Protein AF-A0A932Q1D2-F1 (afdb_monomer)

Foldseek 3Di:
DDDDDDQDDQCVVVPPVSVPDRPVQDDDPRGD

pLDDT: mean 93.54, std 3.82, range [78.94, 96.88]

Radius of gyration: 11.42 Å; Cα contacts (8 Å, |Δi|>4): 16; chains: 1; bounding box: 20×22×33 Å

Solvent-accessible surface area (backbone atoms only — not comparable to full-atom values): 2326 Å² total; per-residue (Å²): 140,87,88,85,82,91,80,77,78,82,41,72,90,52,58,74,64,33,77,89,39,59,66,81,60,50,68,56,97,88,39,84

Secondary structure (DSSP, 8-state):
-----------GGGTTTTTTS-GGGS-BTTB-

Sequence (32 aa):
MKSIVLVAGLGTRMRPHTFTTPKPLLPVAGHP

Structure (mmCIF, N/CA/C/O backbone):
data_AF-A0A932Q1D2-F1
#
_entry.id   AF-A0A932Q1D2-F1
#
loop_
_atom_site.group_PDB
_atom_site.id
_atom_site.type_symbol
_atom_site.label_atom_id
_atom_site.label_alt_id
_atom_site.label_comp_id
_atom_site.label_asym_id
_atom_site.label_entity_id
_atom_site.label_seq_id
_atom_site.pdbx_PDB_ins_code
_atom_site.Cartn_x
_atom_site.Cartn_y
_atom_site.Cartn_z
_atom_site.occupancy
_atom_site.B_iso_or_equiv
_atom_site.auth_seq_id
_atom_site.auth_comp_id
_atom_site.auth_asym_id
_atom_site.auth_atom_id
_atom_site.pdbx_PDB_model_num
ATOM 1 N N . MET A 1 1 ? -8.699 10.505 23.330 1.00 78.94 1 MET A N 1
ATOM 2 C CA . MET A 1 1 ? -7.328 10.169 22.877 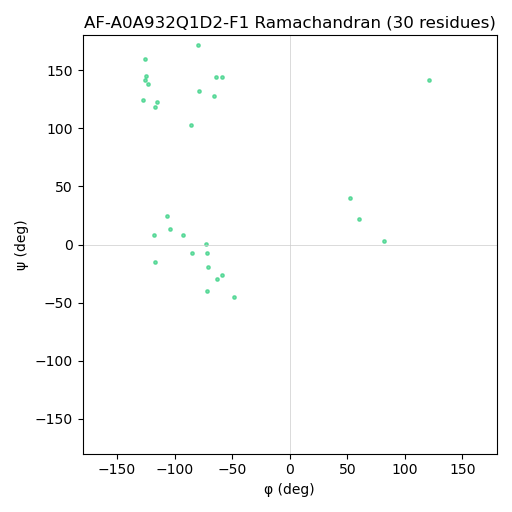1.00 78.94 1 MET A CA 1
ATOM 3 C C . MET A 1 1 ? -7.363 9.979 21.360 1.00 78.94 1 MET A C 1
ATOM 5 O O . MET A 1 1 ? -8.383 9.499 20.883 1.00 78.94 1 MET A O 1
ATOM 9 N N . LYS A 1 2 ? -6.339 10.396 20.603 1.00 86.94 2 LYS A N 1
ATOM 10 C CA . LYS A 1 2 ? -6.273 10.230 19.133 1.00 86.94 2 LYS A CA 1
ATOM 11 C C . LYS A 1 2 ? -4.988 9.495 18.750 1.00 86.94 2 LYS A C 1
ATOM 13 O O . LYS A 1 2 ? -3.966 9.705 19.398 1.00 86.94 2 LYS A O 1
ATOM 18 N N . SER A 1 3 ? -5.057 8.667 17.712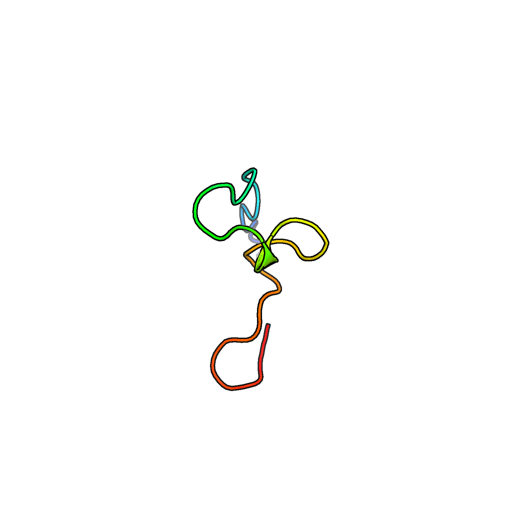 1.00 91.88 3 SER A N 1
ATOM 19 C CA . SER A 1 3 ? -3.937 7.898 17.1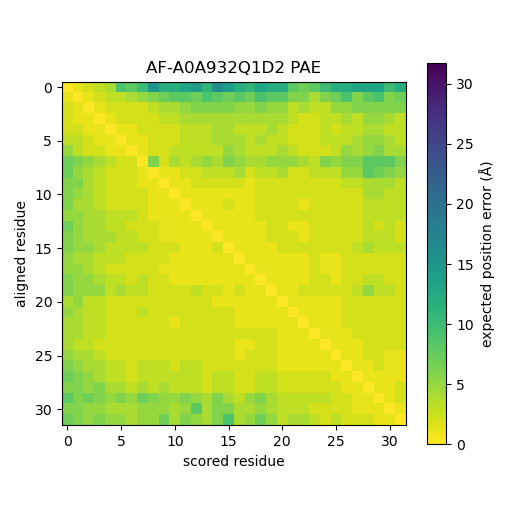60 1.00 91.88 3 SER A CA 1
ATOM 20 C C . SER A 1 3 ? -3.778 8.160 15.661 1.00 91.88 3 SER A C 1
ATOM 22 O O . SER A 1 3 ? -4.697 8.643 14.999 1.00 91.88 3 SER A O 1
ATOM 24 N N . ILE A 1 4 ? -2.586 7.866 15.141 1.00 93.94 4 ILE A N 1
ATOM 25 C CA . ILE A 1 4 ? -2.229 8.004 13.726 1.00 93.94 4 ILE A CA 1
ATOM 26 C C . ILE A 1 4 ? -1.752 6.641 13.227 1.00 93.94 4 ILE A C 1
ATOM 28 O O . ILE A 1 4 ? -0.994 5.961 13.917 1.00 93.94 4 ILE A O 1
ATOM 32 N N . VAL A 1 5 ? -2.176 6.264 12.020 1.00 92.50 5 VAL A N 1
ATOM 33 C CA . VAL A 1 5 ? -1.741 5.039 11.339 1.00 92.50 5 VAL A CA 1
ATOM 34 C C . VAL A 1 5 ? -0.965 5.427 10.085 1.00 92.50 5 VAL A C 1
ATOM 36 O O . VAL A 1 5 ? -1.475 6.142 9.224 1.00 92.50 5 VAL A O 1
ATOM 39 N N . LEU A 1 6 ? 0.281 4.967 9.980 1.00 93.81 6 LEU A N 1
ATOM 40 C CA . LEU A 1 6 ? 1.136 5.239 8.826 1.00 93.81 6 LEU A CA 1
ATOM 41 C C . LEU A 1 6 ? 0.879 4.201 7.730 1.00 93.81 6 LEU A C 1
ATOM 43 O O . LEU A 1 6 ? 1.351 3.070 7.801 1.00 93.81 6 LEU A O 1
ATOM 47 N N . VAL A 1 7 ? 0.140 4.610 6.703 1.00 93.75 7 VAL A N 1
ATOM 48 C CA . VAL A 1 7 ? -0.303 3.765 5.578 1.00 93.75 7 VAL A CA 1
ATOM 49 C C . VAL A 1 7 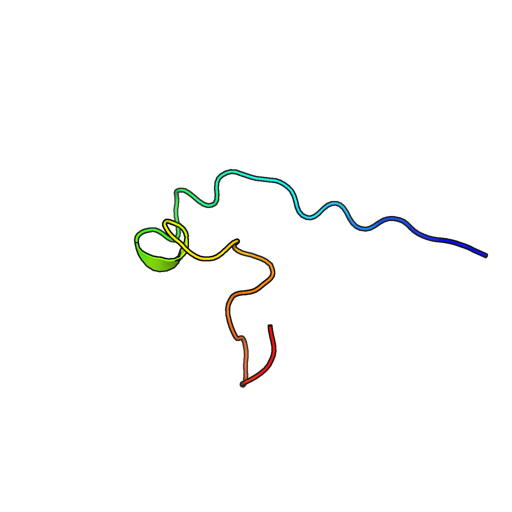? 0.446 4.063 4.267 1.00 93.75 7 VAL A C 1
ATOM 51 O O . VAL A 1 7 ? -0.061 3.827 3.175 1.00 93.75 7 VAL A O 1
ATOM 54 N N . ALA A 1 8 ? 1.660 4.611 4.363 1.00 85.62 8 ALA A N 1
ATOM 55 C CA . ALA A 1 8 ? 2.476 4.993 3.211 1.00 85.62 8 ALA A CA 1
ATOM 56 C C . ALA A 1 8 ? 3.206 3.800 2.550 1.00 85.62 8 ALA A C 1
ATOM 58 O O . ALA A 1 8 ? 3.261 2.692 3.083 1.00 85.62 8 ALA A O 1
ATOM 59 N N . GLY A 1 9 ? 3.824 4.059 1.392 1.00 92.31 9 GLY A N 1
ATOM 60 C CA . GLY A 1 9 ? 4.711 3.128 0.684 1.00 92.31 9 GLY A CA 1
ATOM 61 C C . GLY A 1 9 ? 4.236 2.783 -0.732 1.00 92.31 9 GLY A C 1
ATOM 62 O O . GLY A 1 9 ? 3.053 2.588 -0.977 1.00 92.31 9 GLY A O 1
ATOM 63 N N . LEU A 1 10 ? 5.180 2.660 -1.675 1.00 94.31 10 LEU A N 1
ATOM 64 C CA . LEU A 1 10 ? 4.900 2.471 -3.112 1.00 94.31 10 LEU A CA 1
ATOM 65 C C . LEU A 1 10 ? 4.356 1.081 -3.498 1.00 94.31 10 LEU A C 1
ATOM 67 O O . LEU A 1 10 ? 4.032 0.851 -4.661 1.00 94.31 10 LEU A O 1
ATOM 71 N N . GLY A 1 11 ? 4.315 0.120 -2.568 1.00 95.56 11 GLY A N 1
ATOM 72 C CA . GLY A 1 11 ? 3.716 -1.201 -2.801 1.00 95.56 11 GLY A CA 1
ATO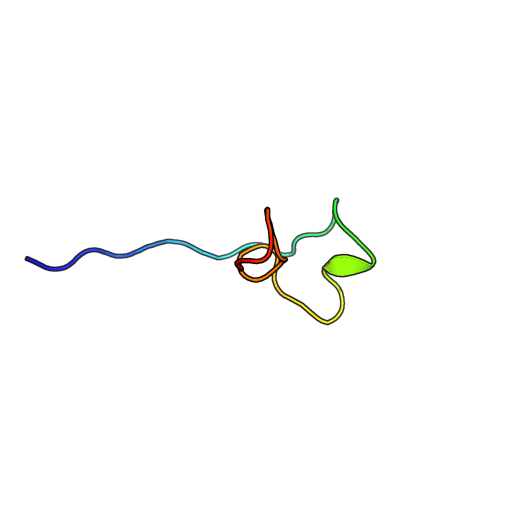M 73 C C . GLY A 1 11 ? 4.347 -2.033 -3.929 1.00 95.56 11 GLY A C 1
ATOM 74 O O . GLY A 1 11 ? 3.687 -2.924 -4.455 1.00 95.56 11 GLY A O 1
ATOM 75 N N . THR A 1 12 ? 5.600 -1.775 -4.324 1.00 96.75 12 THR A N 1
ATOM 76 C CA . THR A 1 12 ? 6.170 -2.275 -5.593 1.00 96.75 12 THR A CA 1
ATOM 77 C C . THR A 1 12 ? 6.271 -3.796 -5.706 1.00 96.75 12 THR A C 1
ATOM 79 O O . THR A 1 12 ? 6.141 -4.328 -6.803 1.00 96.75 12 THR A O 1
ATOM 82 N N . ARG A 1 13 ? 6.444 -4.510 -4.588 1.00 96.81 13 ARG A N 1
ATOM 83 C CA . ARG A 1 13 ? 6.525 -5.984 -4.555 1.00 96.81 13 ARG A CA 1
ATOM 84 C C . ARG A 1 13 ? 5.195 -6.686 -4.840 1.00 96.81 13 ARG A C 1
ATOM 86 O O . ARG A 1 13 ? 5.198 -7.865 -5.152 1.00 96.81 13 ARG A O 1
ATOM 93 N N . MET A 1 14 ? 4.077 -5.976 -4.697 1.00 95.94 14 MET A N 1
ATOM 94 C CA . MET A 1 14 ? 2.721 -6.516 -4.858 1.00 95.94 14 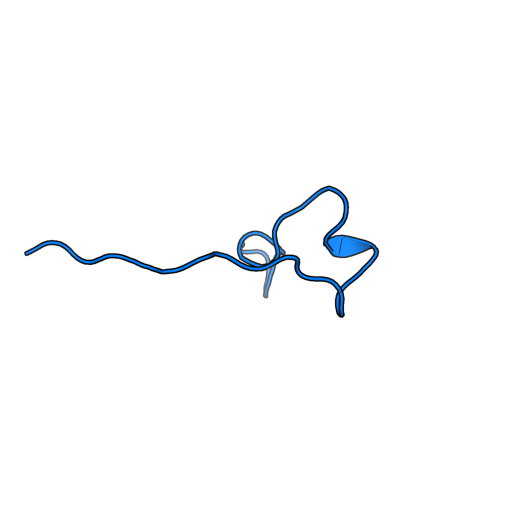MET A CA 1
ATOM 95 C C . MET A 1 14 ? 2.075 -6.099 -6.182 1.00 95.94 14 MET A C 1
ATOM 97 O O . MET A 1 14 ? 0.867 -6.224 -6.367 1.00 95.94 14 MET A O 1
ATOM 101 N N . ARG A 1 15 ? 2.867 -5.565 -7.111 1.00 96.38 15 ARG A N 1
ATOM 102 C CA . ARG A 1 15 ? 2.389 -5.260 -8.458 1.00 96.38 15 ARG A CA 1
ATOM 103 C C . ARG A 1 15 ? 1.987 -6.565 -9.166 1.00 96.38 15 ARG A C 1
ATOM 105 O O . ARG A 1 15 ? 2.643 -7.580 -8.947 1.00 96.38 15 ARG A O 1
ATOM 112 N N . PRO A 1 16 ? 0.931 -6.550 -9.998 1.00 96.25 16 PRO A N 1
ATOM 113 C CA . PRO A 1 16 ? 0.218 -5.370 -10.503 1.00 96.25 16 PRO A CA 1
ATOM 114 C C . PRO A 1 16 ? -0.877 -4.817 -9.576 1.00 96.25 16 PRO A C 1
ATOM 116 O O . PRO A 1 16 ? -1.391 -3.733 -9.837 1.00 96.25 16 PRO A O 1
ATOM 119 N N . HIS A 1 17 ? -1.214 -5.498 -8.478 1.00 94.88 17 HIS A N 1
ATOM 120 C CA . HIS A 1 17 ? -2.339 -5.120 -7.609 1.00 94.88 17 HIS A CA 1
ATOM 121 C C . HIS A 1 17 ? -2.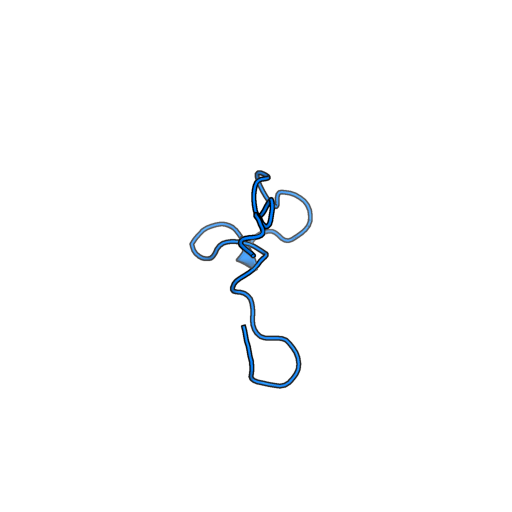222 -3.710 -7.012 1.00 94.88 17 HIS A C 1
ATOM 123 O O . HIS A 1 17 ? -3.229 -3.073 -6.728 1.00 94.88 17 HIS A O 1
ATOM 129 N N . THR A 1 18 ? -0.997 -3.197 -6.867 1.00 96.44 18 THR A N 1
ATOM 130 C CA . THR A 1 18 ? -0.721 -1.856 -6.336 1.00 96.44 18 THR A CA 1
ATOM 131 C C . THR A 1 18 ? -0.598 -0.745 -7.381 1.00 96.44 18 THR A C 1
ATOM 133 O O . THR A 1 18 ? -0.216 0.370 -7.030 1.00 96.44 18 THR A O 1
ATOM 136 N N . PHE A 1 19 ? -0.903 -1.005 -8.660 1.00 96.88 19 PHE A N 1
ATOM 137 C CA . PHE A 1 19 ? -0.909 0.048 -9.687 1.00 96.88 19 PHE A CA 1
ATOM 138 C C . PHE A 1 19 ? -2.089 1.008 -9.550 1.00 96.88 19 PHE A C 1
ATOM 140 O O . PHE A 1 19 ? -1.915 2.209 -9.730 1.00 96.88 19 PHE A O 1
ATOM 147 N N . THR A 1 20 ? -3.269 0.486 -9.223 1.00 95.69 20 THR A N 1
ATOM 148 C CA . THR A 1 20 ? -4.506 1.272 -9.106 1.00 95.69 20 THR A CA 1
ATOM 149 C C . THR A 1 20 ? -5.084 1.267 -7.692 1.00 95.69 20 THR A C 1
ATOM 151 O O . THR A 1 20 ? -5.906 2.124 -7.377 1.00 95.69 20 THR A O 1
ATOM 154 N N . THR A 1 21 ? -4.639 0.353 -6.820 1.00 94.81 21 THR A N 1
ATOM 155 C CA . THR A 1 21 ? -5.155 0.212 -5.450 1.00 94.81 21 THR A CA 1
ATOM 156 C C . THR A 1 21 ? -4.018 0.236 -4.420 1.00 94.81 21 THR A C 1
ATOM 158 O O . THR A 1 21 ? -3.103 -0.580 -4.502 1.00 94.81 21 THR A O 1
ATOM 161 N N . PRO A 1 22 ? -4.034 1.129 -3.415 1.00 94.19 22 PRO A N 1
ATOM 162 C CA . PRO A 1 22 ? -3.030 1.134 -2.352 1.00 94.19 22 PRO A CA 1
ATOM 163 C C . PRO A 1 22 ? -2.989 -0.191 -1.582 1.00 94.19 22 PRO A C 1
ATOM 165 O O . PRO A 1 22 ? -4.031 -0.780 -1.308 1.00 94.19 22 PRO A O 1
ATOM 168 N N . LYS A 1 23 ? -1.793 -0.623 -1.153 1.00 95.00 23 LYS A N 1
ATOM 169 C CA . LYS A 1 23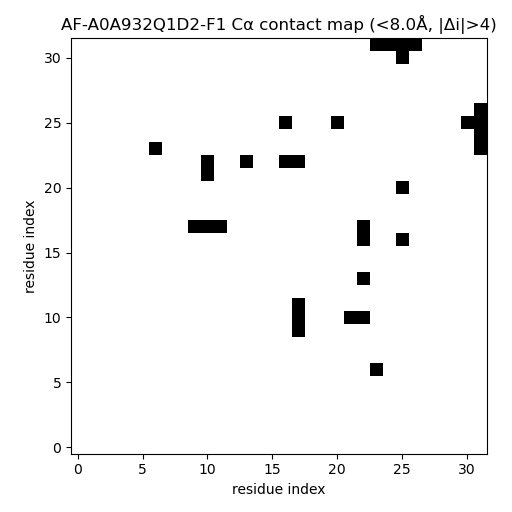 ? -1.620 -1.853 -0.353 1.00 95.00 23 LYS A CA 1
ATOM 170 C C . LYS A 1 23 ? -2.590 -1.956 0.845 1.00 95.00 23 LYS A C 1
ATOM 172 O O . LYS A 1 23 ? -3.130 -3.039 1.026 1.00 95.00 23 LYS A O 1
ATOM 177 N N . PRO A 1 24 ? -2.811 -0.896 1.648 1.00 94.62 24 PRO A N 1
ATOM 178 C CA . PRO A 1 24 ? -3.687 -0.948 2.825 1.00 94.62 24 PRO A CA 1
ATOM 179 C C . PRO A 1 24 ? -5.188 -1.013 2.520 1.00 94.62 24 PRO A C 1
ATOM 181 O O . PRO A 1 24 ? -5.972 -0.944 3.450 1.00 94.62 24 PRO A O 1
ATOM 184 N N . LEU A 1 25 ? -5.576 -1.030 1.242 1.00 95.38 25 LEU A N 1
ATOM 185 C CA . LEU A 1 25 ? -6.969 -1.147 0.803 1.00 95.38 25 LEU A CA 1
ATOM 186 C C . LEU A 1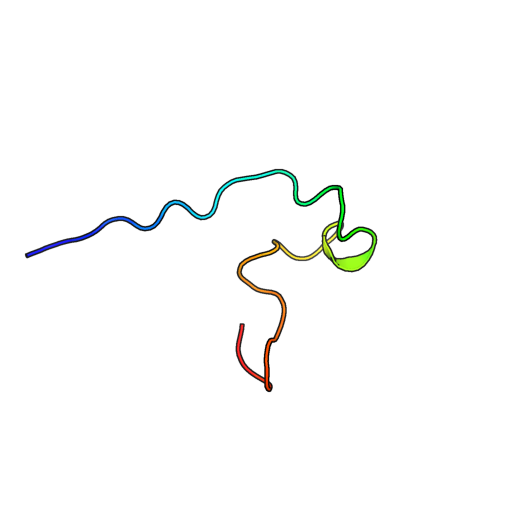 25 ? -7.200 -2.418 -0.025 1.00 95.38 25 LEU A C 1
ATOM 188 O O . LEU A 1 25 ? -8.246 -2.565 -0.657 1.00 95.38 25 LEU A O 1
ATOM 192 N N . LEU A 1 26 ? -6.205 -3.303 -0.103 1.00 94.88 26 LEU A N 1
ATOM 193 C CA . LEU A 1 26 ? -6.359 -4.570 -0.803 1.00 94.88 26 LEU A CA 1
ATOM 194 C C . LEU A 1 26 ? -7.117 -5.553 0.090 1.00 94.88 26 LEU A C 1
ATOM 196 O O . LEU A 1 26 ? -6.723 -5.738 1.236 1.00 94.88 26 LEU A O 1
ATOM 200 N N . PRO A 1 27 ? -8.143 -6.239 -0.436 1.00 95.69 27 PRO A N 1
ATOM 201 C CA . PRO A 1 27 ? -9.005 -7.067 0.385 1.00 95.69 27 PRO A CA 1
ATOM 202 C C . PRO A 1 27 ? -8.259 -8.267 0.980 1.00 95.69 27 PRO A C 1
ATOM 204 O O . PRO A 1 27 ? -7.678 -9.085 0.263 1.00 95.69 27 PRO A O 1
ATOM 207 N N . VAL A 1 28 ? -8.362 -8.420 2.294 1.00 93.81 28 VAL A N 1
ATOM 208 C CA . VAL A 1 28 ? -7.970 -9.587 3.080 1.00 93.81 28 VAL A CA 1
ATOM 209 C C . VAL A 1 28 ? -9.232 -10.146 3.732 1.00 93.81 28 VAL A C 1
ATOM 211 O O . VAL A 1 28 ? -9.916 -9.465 4.489 1.00 93.81 28 VAL A O 1
ATOM 214 N N . ALA A 1 29 ? -9.585 -11.391 3.400 1.00 96.25 29 ALA A N 1
ATOM 215 C CA . ALA A 1 29 ? -10.822 -12.026 3.874 1.00 96.25 29 ALA A CA 1
ATOM 216 C C . ALA A 1 29 ? -12.091 -11.173 3.622 1.00 96.25 29 ALA A C 1
ATOM 218 O O . ALA A 1 29 ? -12.978 -11.085 4.469 1.00 96.25 29 ALA A O 1
ATOM 219 N N . GLY A 1 30 ? -12.165 -10.517 2.458 1.00 94.31 30 GLY A N 1
ATOM 220 C CA . GLY A 1 30 ? -13.316 -9.700 2.051 1.00 94.31 30 GLY A CA 1
ATOM 221 C C . GLY A 1 30 ? -13.345 -8.275 2.612 1.00 94.31 30 GLY A C 1
ATOM 222 O O . GLY A 1 30 ? -14.293 -7.551 2.323 1.00 94.31 30 GLY A O 1
ATOM 223 N N . HIS A 1 31 ? -12.323 -7.857 3.363 1.00 91.81 31 HIS A N 1
ATOM 224 C CA . HIS A 1 31 ? -12.238 -6.529 3.976 1.00 91.81 31 HIS A CA 1
ATOM 225 C C . HIS A 1 31 ? -10.930 -5.835 3.570 1.00 91.81 31 HIS A C 1
ATOM 227 O O . HIS A 1 31 ? -9.928 -6.533 3.461 1.00 91.81 31 HIS A O 1
ATOM 233 N N . PRO A 1 32 ? -10.921 -4.517 3.313 1.00 87.06 32 PRO A N 1
ATOM 234 C CA . PRO A 1 32 ? -9.706 -3.788 2.944 1.00 87.06 32 PRO A CA 1
ATOM 235 C C . PRO A 1 32 ? -8.627 -3.796 4.034 1.00 87.06 32 PRO A C 1
ATOM 237 O O . PRO A 1 32 ? -8.990 -3.801 5.234 1.00 87.06 32 PRO A O 1
#

Mean predicted aligned error: 2.94 Å